Protein AF-A0A4U9TGF9-F1 (afdb_monomer_lite)

Radius of gyration: 17.29 Å; chains: 1; bounding box: 39×34×51 Å

Structure (mmCIF, N/CA/C/O backbone):
data_AF-A0A4U9TGF9-F1
#
_entry.id   AF-A0A4U9TGF9-F1
#
loop_
_atom_site.group_PDB
_atom_site.id
_atom_site.type_symbol
_atom_site.label_atom_id
_atom_site.label_alt_id
_atom_site.label_comp_id
_atom_site.label_asym_id
_atom_site.label_entity_id
_atom_site.label_seq_id
_atom_site.pdbx_PDB_ins_code
_atom_site.Cartn_x
_atom_site.Cartn_y
_atom_site.Cartn_z
_atom_site.occupancy
_atom_site.B_iso_or_equiv
_atom_site.auth_seq_id
_atom_site.auth_comp_id
_atom_site.auth_asym_id
_atom_site.auth_atom_id
_atom_site.pdbx_PDB_model_num
ATOM 1 N N . MET A 1 1 ? 4.250 -7.337 7.897 1.00 79.31 1 MET A N 1
ATOM 2 C CA . MET A 1 1 ? 4.206 -7.942 6.548 1.00 79.31 1 MET A CA 1
ATOM 3 C C . MET A 1 1 ? 4.254 -6.920 5.419 1.00 79.31 1 MET A C 1
ATOM 5 O O . MET A 1 1 ? 5.098 -7.107 4.560 1.00 79.31 1 MET A O 1
ATOM 9 N N . ALA A 1 2 ? 3.486 -5.817 5.445 1.00 82.88 2 ALA A N 1
ATOM 10 C CA . ALA A 1 2 ? 3.525 -4.772 4.400 1.00 82.88 2 ALA A CA 1
ATOM 11 C C . ALA A 1 2 ? 4.942 -4.405 3.915 1.00 82.88 2 ALA A C 1
ATOM 13 O O . ALA A 1 2 ? 5.253 -4.586 2.745 1.00 82.88 2 ALA A O 1
ATOM 14 N N . PHE A 1 3 ? 5.829 -3.969 4.816 1.00 88.94 3 PHE A N 1
ATOM 15 C CA . PHE A 1 3 ? 7.201 -3.593 4.451 1.00 88.94 3 PHE A CA 1
ATOM 16 C C . PHE A 1 3 ? 8.000 -4.740 3.818 1.00 88.94 3 PHE A C 1
ATOM 18 O O . PHE A 1 3 ? 8.662 -4.530 2.807 1.00 88.94 3 PHE A O 1
ATOM 25 N N . ALA A 1 4 ? 7.911 -5.951 4.375 1.00 89.88 4 ALA A N 1
ATOM 26 C CA . ALA A 1 4 ? 8.613 -7.119 3.848 1.00 89.88 4 ALA A CA 1
ATOM 27 C C . ALA A 1 4 ? 8.174 -7.429 2.410 1.00 89.88 4 ALA A C 1
ATOM 29 O O . ALA A 1 4 ? 9.022 -7.636 1.550 1.00 89.88 4 ALA A O 1
ATOM 30 N N . SER A 1 5 ? 6.873 -7.362 2.121 1.00 91.31 5 SER A N 1
ATOM 31 C CA . SER A 1 5 ? 6.333 -7.591 0.779 1.00 91.31 5 SER A CA 1
ATOM 32 C C . SER A 1 5 ? 6.846 -6.578 -0.254 1.00 91.31 5 SER A C 1
ATOM 34 O O . SER A 1 5 ? 7.239 -6.961 -1.356 1.00 91.31 5 SER A O 1
ATOM 36 N N . ILE A 1 6 ? 6.907 -5.291 0.106 1.00 93.69 6 ILE A N 1
ATOM 37 C CA . ILE A 1 6 ? 7.476 -4.247 -0.766 1.00 93.69 6 ILE A CA 1
ATOM 38 C C . ILE A 1 6 ? 8.977 -4.487 -1.000 1.00 93.69 6 ILE A C 1
ATOM 40 O O . ILE A 1 6 ? 9.464 -4.349 -2.126 1.00 93.69 6 ILE A O 1
ATOM 44 N N . VAL A 1 7 ? 9.717 -4.886 0.043 1.00 94.75 7 VAL A N 1
ATOM 45 C CA . VAL A 1 7 ? 11.147 -5.222 -0.066 1.00 94.75 7 VAL A CA 1
ATOM 46 C C . VAL A 1 7 ? 11.358 -6.424 -0.983 1.00 94.75 7 VAL A C 1
ATOM 48 O O . VAL A 1 7 ? 12.225 -6.361 -1.847 1.00 94.75 7 VAL A O 1
ATOM 51 N N . VAL A 1 8 ? 10.548 -7.480 -0.864 1.00 94.31 8 VAL A N 1
ATOM 52 C CA . VAL A 1 8 ? 10.626 -8.663 -1.738 1.00 94.31 8 VAL A CA 1
ATOM 53 C C . VAL A 1 8 ? 10.372 -8.284 -3.197 1.00 94.31 8 VAL A C 1
ATOM 55 O O . VAL A 1 8 ? 11.186 -8.617 -4.055 1.00 94.31 8 VAL A O 1
ATOM 58 N N . GLY A 1 9 ? 9.305 -7.532 -3.490 1.00 92.50 9 GLY A N 1
ATOM 59 C CA . GLY A 1 9 ? 9.028 -7.069 -4.857 1.00 92.50 9 GLY A CA 1
ATOM 60 C C . GLY A 1 9 ? 10.166 -6.215 -5.430 1.00 92.50 9 GLY A C 1
ATOM 61 O O . GLY A 1 9 ? 10.572 -6.395 -6.578 1.00 92.50 9 GLY A O 1
ATOM 62 N N . SER A 1 10 ? 10.744 -5.342 -4.600 1.00 94.62 10 SER A N 1
ATOM 63 C CA . SER A 1 10 ? 11.891 -4.507 -4.978 1.00 94.62 10 SER A CA 1
ATOM 64 C C . SER A 1 10 ? 13.175 -5.309 -5.183 1.00 94.62 10 SER A C 1
ATOM 66 O O . SER A 1 10 ? 13.939 -5.009 -6.095 1.00 94.62 10 SER A O 1
ATOM 68 N N . ALA A 1 11 ? 13.413 -6.343 -4.376 1.00 93.94 11 ALA A N 1
ATOM 69 C CA . ALA A 1 11 ? 14.572 -7.219 -4.509 1.00 93.94 11 ALA A CA 1
ATOM 70 C C . ALA A 1 11 ? 14.521 -8.026 -5.813 1.00 93.94 11 ALA A C 1
ATOM 72 O O . ALA A 1 11 ? 15.541 -8.165 -6.484 1.00 93.94 11 ALA A O 1
ATOM 73 N N . ILE A 1 12 ? 13.335 -8.497 -6.215 1.00 93.06 12 ILE A N 1
ATOM 74 C CA . ILE A 1 12 ? 13.157 -9.194 -7.497 1.00 93.06 12 ILE A CA 1
ATOM 75 C C . ILE A 1 12 ? 13.396 -8.228 -8.670 1.00 93.06 12 ILE A C 1
ATOM 77 O O . ILE A 1 12 ? 14.109 -8.573 -9.609 1.00 93.06 12 ILE A O 1
ATOM 81 N N . ALA A 1 13 ? 12.883 -6.995 -8.595 1.00 93.19 13 ALA A N 1
ATOM 82 C CA . ALA A 1 13 ? 13.163 -5.968 -9.604 1.00 93.19 13 ALA A CA 1
ATOM 83 C C . ALA A 1 13 ? 14.663 -5.611 -9.674 1.00 93.19 13 ALA A C 1
ATOM 85 O O . ALA A 1 13 ? 15.210 -5.418 -10.762 1.00 93.19 13 ALA A O 1
ATOM 86 N N . ALA A 1 14 ? 15.350 -5.571 -8.527 1.00 93.94 14 ALA A N 1
ATOM 87 C CA . ALA A 1 14 ? 16.794 -5.358 -8.455 1.00 93.94 14 ALA A CA 1
ATOM 88 C C . ALA A 1 14 ? 17.593 -6.504 -9.075 1.00 93.94 14 ALA A C 1
ATOM 90 O O . ALA A 1 14 ? 18.562 -6.247 -9.787 1.00 93.94 14 ALA A O 1
ATOM 91 N N . TRP A 1 15 ? 17.166 -7.749 -8.861 1.00 92.81 15 TRP A N 1
ATOM 92 C CA . TRP A 1 15 ? 17.780 -8.922 -9.481 1.00 92.81 15 TRP A CA 1
ATOM 93 C C . TRP A 1 15 ? 17.721 -8.869 -11.018 1.00 92.81 15 TRP A C 1
ATOM 95 O O . TRP A 1 15 ? 18.643 -9.330 -11.683 1.00 92.81 15 TRP A O 1
ATOM 105 N N . GLN A 1 16 ? 16.697 -8.222 -11.579 1.00 91.69 16 GLN A N 1
ATOM 106 C CA . GLN A 1 16 ? 16.557 -7.981 -13.020 1.00 91.69 16 GLN A CA 1
ATOM 107 C C . GLN A 1 16 ? 17.172 -6.652 -13.500 1.00 91.69 16 GLN A C 1
ATOM 109 O O . GLN A 1 16 ? 16.938 -6.231 -14.632 1.00 91.69 16 GLN A O 1
ATOM 114 N N . GLY A 1 17 ? 17.921 -5.944 -12.649 1.00 90.94 17 GLY A N 1
ATOM 115 C CA . GLY A 1 17 ? 18.571 -4.678 -13.010 1.00 90.94 17 GLY A CA 1
ATOM 116 C C . GLY A 1 17 ? 17.617 -3.496 -13.220 1.00 90.94 17 GLY A C 1
ATOM 117 O O . GLY A 1 17 ? 18.031 -2.472 -13.752 1.00 90.94 17 GLY A O 1
ATOM 118 N N . SER A 1 18 ? 16.357 -3.614 -12.794 1.00 92.94 18 SER A N 1
ATOM 119 C CA . SER A 1 18 ? 15.293 -2.622 -13.022 1.00 92.94 18 SER A CA 1
ATOM 120 C C . SER A 1 18 ? 14.858 -1.903 -11.736 1.00 92.94 18 SER A C 1
ATOM 122 O O . SER A 1 18 ? 13.763 -1.350 -11.662 1.00 92.94 18 SER A O 1
ATOM 124 N N . LEU A 1 19 ? 15.697 -1.918 -10.692 1.00 94.06 19 LEU A N 1
ATOM 125 C CA . LEU A 1 19 ? 15.396 -1.240 -9.430 1.00 94.06 19 LEU A CA 1
ATOM 126 C C . LEU A 1 19 ? 15.276 0.271 -9.653 1.00 94.06 19 LEU A C 1
ATOM 128 O O . LEU A 1 19 ? 16.226 0.925 -10.086 1.00 94.06 19 LEU A O 1
ATOM 132 N N . LYS A 1 20 ? 14.137 0.838 -9.255 1.00 94.75 20 LYS A N 1
ATOM 133 C CA . LYS A 1 20 ? 13.906 2.286 -9.199 1.00 94.75 20 LYS A CA 1
ATOM 134 C C . LYS A 1 20 ? 13.807 2.697 -7.719 1.00 94.75 20 LYS A C 1
ATOM 136 O O . LYS A 1 20 ? 12.718 2.616 -7.146 1.00 94.75 20 LYS A O 1
ATOM 141 N N . PRO A 1 21 ? 14.895 3.163 -7.066 1.00 93.19 21 PRO A N 1
ATOM 142 C CA . PRO A 1 21 ? 14.897 3.439 -5.623 1.00 93.19 21 PRO A CA 1
ATOM 143 C C . PRO A 1 21 ? 13.821 4.435 -5.173 1.00 93.19 21 PRO A C 1
ATOM 145 O O . PRO A 1 21 ? 13.232 4.266 -4.110 1.00 93.19 21 PRO A O 1
ATOM 148 N N . GLY A 1 22 ? 13.516 5.442 -6.001 1.00 94.81 22 GLY A N 1
ATOM 149 C CA . GLY A 1 22 ? 12.443 6.401 -5.721 1.00 94.81 22 GLY A CA 1
ATOM 150 C C . GLY A 1 22 ? 11.058 5.749 -5.649 1.00 94.81 22 GLY A C 1
ATOM 151 O O . GLY A 1 22 ? 10.287 6.049 -4.741 1.00 94.81 22 GLY A O 1
ATOM 152 N N . VAL A 1 23 ? 10.772 4.801 -6.550 1.00 94.94 23 VAL A N 1
ATOM 153 C CA . VAL A 1 23 ? 9.521 4.024 -6.551 1.00 94.94 23 VAL A CA 1
ATOM 154 C C . VAL A 1 23 ? 9.459 3.126 -5.318 1.00 94.94 23 VAL A C 1
ATOM 156 O O . VAL A 1 23 ? 8.445 3.114 -4.626 1.00 94.94 23 VAL A O 1
ATOM 159 N N . ALA A 1 24 ? 10.553 2.433 -4.986 1.00 95.06 24 ALA A N 1
ATOM 160 C CA . ALA A 1 24 ? 10.618 1.575 -3.802 1.00 95.06 24 ALA A CA 1
ATOM 161 C C . ALA A 1 24 ? 10.385 2.362 -2.497 1.00 95.06 24 ALA A C 1
ATOM 163 O O . ALA A 1 24 ? 9.592 1.942 -1.655 1.00 95.06 24 ALA A O 1
ATOM 164 N N . LEU A 1 25 ? 11.014 3.533 -2.338 1.00 96.50 25 LEU A N 1
ATOM 165 C CA . LEU A 1 25 ? 10.829 4.390 -1.160 1.00 96.50 25 LEU A CA 1
ATOM 166 C C . LEU A 1 25 ? 9.396 4.927 -1.046 1.00 96.50 25 LEU A C 1
ATOM 168 O O . LEU A 1 25 ? 8.815 4.889 0.040 1.00 96.50 25 LEU A O 1
ATOM 172 N N . LEU A 1 26 ? 8.801 5.385 -2.151 1.00 95.75 26 LEU A N 1
ATOM 173 C CA . LEU A 1 26 ? 7.410 5.854 -2.169 1.00 95.75 26 LEU A CA 1
ATOM 174 C C . LEU A 1 26 ? 6.409 4.716 -1.911 1.00 95.75 26 LEU A C 1
ATOM 176 O O . LEU A 1 26 ? 5.398 4.929 -1.233 1.00 95.75 26 LEU A O 1
ATOM 180 N N . ALA A 1 27 ? 6.698 3.504 -2.392 1.00 95.69 27 ALA A N 1
ATOM 181 C CA . ALA A 1 27 ? 5.909 2.311 -2.100 1.00 95.69 27 ALA A CA 1
ATOM 182 C C . ALA A 1 27 ? 5.978 1.944 -0.609 1.00 95.69 27 ALA A C 1
ATOM 184 O O . ALA A 1 27 ? 4.936 1.716 0.007 1.00 95.69 27 ALA A O 1
ATOM 185 N N . LEU A 1 28 ? 7.170 1.971 0.003 1.00 96.12 28 LEU A N 1
ATOM 186 C CA . LEU A 1 28 ? 7.345 1.750 1.445 1.00 96.12 28 LEU A CA 1
ATOM 187 C C . LEU A 1 28 ? 6.613 2.811 2.276 1.00 96.12 28 LEU A C 1
ATOM 189 O O . LEU A 1 28 ? 5.939 2.466 3.246 1.00 96.12 28 LEU A O 1
ATOM 193 N N . LEU A 1 29 ? 6.709 4.086 1.885 1.00 96.81 29 LEU A N 1
ATOM 194 C CA . LEU A 1 29 ? 6.002 5.183 2.546 1.00 96.81 29 LEU A CA 1
ATOM 195 C C . LEU A 1 29 ? 4.483 4.977 2.491 1.00 96.81 29 LEU A C 1
ATOM 197 O O . LEU A 1 29 ? 3.814 5.030 3.522 1.00 96.81 29 LEU A O 1
ATOM 201 N N . THR A 1 30 ? 3.945 4.698 1.303 1.00 95.94 30 THR A N 1
ATOM 202 C CA . THR A 1 30 ? 2.501 4.511 1.097 1.00 95.94 30 THR A CA 1
ATOM 203 C C . THR A 1 30 ? 1.985 3.285 1.853 1.00 95.94 30 THR A C 1
ATOM 205 O O . THR A 1 30 ? 0.967 3.368 2.543 1.00 95.94 30 THR A O 1
ATOM 208 N N . ALA A 1 31 ? 2.714 2.166 1.807 1.00 93.81 31 ALA A N 1
ATOM 209 C CA . ALA A 1 31 ? 2.383 0.960 2.564 1.00 93.81 31 ALA A CA 1
ATOM 210 C C . ALA A 1 31 ? 2.446 1.194 4.085 1.00 93.81 31 ALA A C 1
ATOM 212 O O . ALA A 1 31 ? 1.578 0.728 4.824 1.00 93.81 31 ALA A O 1
ATOM 213 N N . GLY A 1 32 ? 3.435 1.957 4.559 1.00 94.38 32 GLY A N 1
ATOM 214 C CA . GLY A 1 32 ? 3.551 2.350 5.962 1.00 94.38 32 GLY A CA 1
ATOM 215 C C . GLY A 1 32 ? 2.375 3.205 6.432 1.00 94.38 32 GLY A C 1
ATOM 216 O O . GLY A 1 32 ? 1.795 2.931 7.483 1.00 94.38 32 GLY A O 1
ATOM 217 N N . LEU A 1 33 ? 1.967 4.195 5.636 1.00 95.25 33 LEU A N 1
ATOM 218 C CA . LEU A 1 33 ? 0.805 5.032 5.940 1.00 95.25 33 LEU A CA 1
ATOM 219 C C . LEU A 1 33 ? -0.503 4.223 5.955 1.00 95.25 33 LEU A C 1
ATOM 221 O O . LEU A 1 33 ? -1.315 4.410 6.860 1.00 95.25 33 LEU A O 1
ATOM 225 N N . LEU A 1 34 ? -0.689 3.285 5.018 1.00 91.56 34 LEU A N 1
ATOM 226 C CA . LEU A 1 34 ? -1.828 2.354 5.021 1.00 91.56 34 LEU A CA 1
ATOM 227 C C . LEU A 1 34 ? -1.855 1.479 6.283 1.00 91.56 34 LEU A C 1
ATOM 229 O O . LEU A 1 34 ? -2.921 1.267 6.863 1.00 91.56 34 LEU A O 1
ATOM 233 N N . GLN A 1 35 ? -0.693 1.015 6.753 1.00 90.62 35 GLN A N 1
ATOM 234 C CA . GLN A 1 35 ? -0.600 0.250 7.998 1.00 90.62 35 GLN A CA 1
ATOM 235 C C . GLN A 1 35 ? -0.969 1.102 9.222 1.00 90.62 35 GLN A C 1
ATOM 237 O O . GLN A 1 35 ? -1.679 0.627 10.110 1.00 90.62 35 GLN A O 1
ATOM 242 N N . ILE A 1 36 ? -0.536 2.368 9.253 1.00 91.62 36 ILE A N 1
ATOM 243 C CA . ILE A 1 36 ? -0.937 3.331 10.290 1.00 91.62 36 ILE A CA 1
ATOM 244 C C . ILE A 1 36 ? -2.455 3.545 10.253 1.00 91.62 36 ILE A C 1
ATOM 246 O O . ILE A 1 36 ? -3.099 3.460 11.298 1.00 91.62 36 ILE A O 1
ATOM 250 N N . LEU A 1 37 ? -3.038 3.758 9.068 1.00 90.88 37 LEU A N 1
ATOM 251 C CA . LEU A 1 37 ? -4.484 3.926 8.899 1.00 90.88 37 LEU A CA 1
ATOM 252 C C . LEU A 1 37 ? -5.257 2.718 9.434 1.00 90.88 37 LEU A C 1
ATOM 254 O O . LEU A 1 37 ? -6.188 2.902 10.212 1.00 90.88 37 LEU A O 1
ATOM 258 N N . SER A 1 38 ? -4.856 1.498 9.060 1.00 86.06 38 SER A N 1
ATOM 259 C CA . SER A 1 38 ? -5.505 0.269 9.531 1.00 86.06 38 SER A CA 1
ATOM 260 C C . SER A 1 38 ? -5.458 0.144 11.055 1.00 86.06 38 SER A C 1
ATOM 262 O O . SER A 1 38 ? -6.441 -0.279 11.661 1.00 86.06 38 SER A O 1
ATOM 264 N N . ASN A 1 39 ? -4.340 0.521 11.683 1.00 87.19 39 ASN A N 1
ATOM 265 C CA . ASN A 1 39 ? -4.194 0.469 13.137 1.00 87.19 39 ASN A CA 1
ATOM 266 C C . ASN A 1 39 ? -5.086 1.512 13.831 1.00 87.19 39 ASN A C 1
ATOM 268 O O . ASN A 1 39 ? -5.819 1.171 14.755 1.00 87.19 39 ASN A O 1
ATOM 272 N N . LEU A 1 40 ? -5.087 2.761 13.349 1.00 87.69 40 LEU A N 1
ATOM 273 C CA . LEU A 1 40 ? -5.960 3.819 13.875 1.00 87.69 40 LEU A CA 1
ATOM 274 C C . LEU A 1 40 ? -7.445 3.474 13.696 1.00 87.69 40 LEU A C 1
ATOM 276 O O . LEU A 1 40 ? -8.264 3.744 14.575 1.00 87.69 40 LEU A O 1
ATOM 280 N N . ALA A 1 41 ? -7.798 2.869 12.562 1.00 85.75 41 ALA A N 1
ATOM 281 C CA . ALA A 1 41 ? -9.160 2.450 12.261 1.00 85.75 41 ALA A CA 1
ATOM 282 C C . ALA A 1 41 ? -9.607 1.326 13.211 1.00 85.75 41 ALA A C 1
ATOM 284 O O . ALA A 1 41 ? -10.730 1.364 13.715 1.00 85.75 41 ALA A O 1
ATOM 285 N N . ASN A 1 42 ? -8.705 0.399 13.550 1.00 82.12 42 ASN A N 1
ATOM 286 C CA . ASN A 1 42 ? -8.944 -0.626 14.567 1.00 82.12 42 ASN A CA 1
ATOM 287 C C . ASN A 1 42 ? -9.195 -0.027 15.955 1.00 82.12 42 ASN A C 1
ATOM 289 O O . ASN A 1 42 ? -10.172 -0.375 16.618 1.00 82.12 42 ASN A O 1
ATOM 293 N N . ASP A 1 43 ? -8.355 0.920 16.373 1.00 81.25 43 ASP A N 1
ATOM 294 C CA . ASP A 1 43 ? -8.498 1.621 17.652 1.00 81.25 43 ASP A CA 1
ATOM 295 C C . ASP A 1 43 ? -9.823 2.379 17.748 1.00 81.25 43 ASP A C 1
ATOM 297 O O . ASP A 1 43 ? -10.495 2.339 18.781 1.00 81.25 43 ASP A O 1
ATOM 301 N N . TYR A 1 44 ? -10.221 3.041 16.662 1.00 83.00 44 TYR A N 1
ATOM 302 C CA . TYR A 1 44 ? -11.501 3.731 16.577 1.00 83.00 44 TYR A CA 1
ATOM 303 C C . TYR A 1 44 ? -12.689 2.756 16.623 1.00 83.00 44 TYR A C 1
ATOM 305 O O . TYR A 1 44 ? -13.644 2.993 17.365 1.00 83.00 44 TYR A O 1
ATOM 313 N N . GLY A 1 45 ? -12.634 1.660 15.860 1.00 78.12 45 GLY A N 1
ATOM 314 C CA . GLY A 1 45 ? -13.687 0.644 15.806 1.00 78.12 45 GLY A CA 1
ATOM 315 C C . GLY A 1 45 ? -13.940 -0.028 17.158 1.00 78.12 45 GLY A C 1
ATOM 316 O O . GLY A 1 45 ? -15.095 -0.098 17.589 1.00 78.12 45 GLY A O 1
ATOM 317 N N . ASP A 1 46 ? -12.877 -0.453 17.848 1.00 75.44 46 ASP A N 1
ATOM 318 C CA . ASP A 1 46 ? -12.967 -1.097 19.168 1.00 75.44 46 ASP A CA 1
ATOM 319 C C . ASP A 1 46 ? -13.543 -0.139 20.225 1.00 75.44 46 ASP A C 1
ATOM 321 O O . ASP A 1 46 ? -14.401 -0.531 21.019 1.00 75.44 46 ASP A O 1
ATOM 325 N N . ALA A 1 47 ? -13.137 1.138 20.198 1.00 72.88 47 ALA A N 1
ATOM 326 C CA . ALA A 1 47 ? -13.633 2.148 21.133 1.00 72.88 47 ALA A CA 1
ATOM 327 C C . ALA A 1 47 ? -15.125 2.475 20.935 1.00 72.88 47 ALA A C 1
ATOM 329 O O . ALA A 1 47 ? -15.832 2.726 21.908 1.00 72.88 47 ALA A O 1
ATOM 330 N N . VAL A 1 48 ? -15.617 2.478 19.690 1.00 73.06 48 VAL A N 1
ATOM 331 C CA . VAL A 1 48 ? -17.028 2.781 19.379 1.00 73.06 48 VAL A CA 1
ATOM 332 C C . VAL A 1 48 ? -17.947 1.591 19.655 1.00 73.06 48 VAL A C 1
ATOM 334 O O . VAL A 1 48 ? -19.069 1.789 20.117 1.00 73.06 48 VAL A O 1
ATOM 337 N N . LYS A 1 49 ? -17.499 0.357 19.388 1.00 68.44 49 LYS A N 1
ATOM 338 C CA . LYS A 1 49 ? -18.312 -0.855 19.596 1.00 68.44 49 LYS A CA 1
ATOM 339 C C . LYS A 1 49 ? -18.413 -1.283 21.064 1.00 68.44 49 LYS A C 1
ATOM 341 O O . LYS A 1 49 ? -19.174 -2.200 21.361 1.00 68.44 49 LYS A O 1
ATOM 346 N N . GLY A 1 50 ? -17.647 -0.667 21.970 1.00 59.41 50 GLY A N 1
ATOM 347 C CA . GLY A 1 50 ? -17.618 -1.044 23.388 1.00 59.41 50 GLY A CA 1
ATOM 348 C C . GLY A 1 50 ? -17.204 -2.503 23.609 1.00 59.41 50 GLY A C 1
ATOM 349 O O . GLY A 1 50 ? -17.614 -3.116 24.588 1.00 59.41 50 GLY A O 1
ATOM 350 N N . SER A 1 51 ? -16.455 -3.088 22.665 1.00 53.00 51 SER A N 1
ATOM 351 C CA . SER A 1 51 ? -16.174 -4.531 22.621 1.00 53.00 51 SER A CA 1
ATOM 352 C C . SER A 1 51 ? -15.085 -4.993 23.592 1.00 53.00 51 SER A C 1
ATOM 354 O O . SER A 1 51 ? -14.842 -6.192 23.673 1.00 53.00 51 SER A O 1
ATOM 356 N N . ASP A 1 52 ? -14.472 -4.090 24.359 1.00 47.78 52 ASP A N 1
ATOM 357 C CA . ASP A 1 52 ? -13.498 -4.455 25.389 1.00 47.78 52 ASP A CA 1
ATOM 358 C C . ASP A 1 52 ? -14.152 -4.451 26.777 1.00 47.78 52 ASP A C 1
ATOM 360 O O . ASP A 1 52 ? -14.344 -3.412 27.408 1.00 47.78 52 ASP A O 1
ATOM 364 N N . LYS A 1 53 ? -14.497 -5.663 27.231 1.00 50.97 53 LYS A N 1
ATOM 365 C CA . LYS A 1 53 ? -14.656 -6.006 28.651 1.00 50.97 53 LYS A CA 1
ATOM 366 C C . LYS A 1 53 ? -13.287 -5.930 29.343 1.00 50.97 53 LYS A C 1
ATOM 368 O O . LYS A 1 53 ? -12.260 -6.042 28.682 1.00 50.97 53 LYS A O 1
ATOM 373 N N . GLU A 1 54 ? -13.289 -5.802 30.669 1.00 49.50 54 GLU A N 1
ATOM 374 C CA . GLU A 1 54 ? -12.130 -5.618 31.569 1.00 49.50 54 GLU A CA 1
ATOM 375 C C . GLU A 1 54 ? -10.997 -6.673 31.475 1.00 49.50 54 GLU A C 1
ATOM 377 O O . GLU A 1 54 ? -10.010 -6.566 32.192 1.00 49.50 54 GLU A O 1
ATOM 382 N N . ASP A 1 55 ? -11.091 -7.656 30.576 1.00 47.44 55 ASP A N 1
ATOM 383 C CA . ASP A 1 55 ? -10.264 -8.869 30.547 1.00 47.44 55 ASP A CA 1
ATOM 384 C C . ASP A 1 55 ? -9.329 -8.963 29.317 1.00 47.44 55 ASP A C 1
ATOM 386 O O . ASP A 1 55 ? -8.879 -10.042 28.928 1.00 47.44 55 ASP A O 1
ATOM 390 N N . ARG A 1 56 ? -9.042 -7.840 28.633 1.00 49.12 56 ARG A N 1
ATOM 391 C CA . ARG A 1 56 ? -8.168 -7.853 27.442 1.00 49.12 56 ARG A CA 1
ATOM 392 C C . ARG A 1 56 ? -6.681 -7.850 27.827 1.00 49.12 56 ARG A C 1
ATOM 394 O O . ARG A 1 56 ? -6.166 -6.869 28.353 1.00 49.12 56 ARG A O 1
ATOM 401 N N . ILE A 1 57 ? -5.958 -8.901 27.434 1.00 51.53 57 ILE A N 1
ATOM 402 C CA . ILE A 1 57 ? -4.508 -9.111 27.668 1.00 51.53 57 ILE A CA 1
ATOM 403 C C . ILE A 1 57 ? -3.629 -8.414 26.591 1.00 51.53 57 ILE A C 1
ATOM 405 O O . ILE A 1 57 ? -2.508 -8.826 26.303 1.00 51.53 57 ILE A O 1
ATOM 409 N N . GLY A 1 58 ? -4.136 -7.362 25.934 1.00 54.91 58 GLY A N 1
ATOM 410 C CA . GLY A 1 58 ? -3.434 -6.621 24.872 1.00 54.91 58 GLY A CA 1
ATOM 411 C C . GLY A 1 58 ? -2.886 -5.265 25.344 1.00 54.91 58 GLY A C 1
ATOM 412 O O . GLY A 1 58 ? -3.368 -4.727 26.341 1.00 54.91 58 GLY A O 1
ATOM 413 N N . PRO A 1 59 ? -1.901 -4.658 24.650 1.00 50.38 59 PRO A N 1
ATOM 414 C CA . PRO A 1 59 ? -1.400 -3.335 25.014 1.00 50.38 59 PRO A CA 1
ATOM 415 C C . PRO A 1 59 ? -2.525 -2.290 24.958 1.00 50.38 59 PRO A C 1
ATOM 417 O O . PRO A 1 59 ? -3.211 -2.138 23.948 1.00 50.38 59 PRO A O 1
ATOM 420 N N . LEU A 1 60 ? -2.697 -1.563 26.063 1.00 53.59 60 LEU A N 1
ATOM 421 C CA . LEU A 1 60 ? -3.748 -0.560 26.250 1.00 53.59 60 LEU A CA 1
ATOM 422 C C . LEU A 1 60 ? -3.659 0.560 25.199 1.00 53.59 60 LEU A C 1
ATOM 424 O O . LEU A 1 60 ? -2.633 1.243 25.102 1.00 53.59 60 LEU A O 1
ATOM 428 N N . ARG A 1 61 ? -4.747 0.796 24.454 1.00 66.81 61 ARG A N 1
ATOM 429 C CA . ARG A 1 61 ? -4.806 1.774 23.349 1.00 66.81 61 ARG A CA 1
ATOM 430 C C . ARG A 1 61 ? -5.012 3.211 23.848 1.00 66.81 61 ARG A C 1
ATOM 432 O O . ARG A 1 61 ? -5.632 3.451 24.884 1.00 66.81 61 ARG A O 1
ATOM 439 N N . GLY A 1 62 ? -4.539 4.205 23.089 1.00 62.50 62 GLY A N 1
ATOM 440 C CA . GLY A 1 62 ? -4.573 5.627 23.489 1.00 62.50 62 GLY A CA 1
ATOM 441 C C . GLY A 1 62 ? -5.983 6.206 23.691 1.00 62.50 62 GLY A C 1
ATOM 442 O O . GLY A 1 62 ? -6.193 7.023 24.587 1.00 62.50 62 GLY A O 1
ATOM 443 N N . MET A 1 63 ? -6.966 5.736 22.913 1.00 65.31 63 MET A N 1
ATOM 444 C CA . MET A 1 63 ? -8.388 6.069 23.110 1.00 65.31 63 MET A CA 1
ATOM 445 C C . MET A 1 63 ? -8.958 5.455 24.399 1.00 65.31 63 MET A C 1
ATOM 447 O O . MET A 1 63 ? -9.790 6.072 25.054 1.00 65.31 63 MET A O 1
ATOM 451 N N . GLN A 1 64 ? -8.489 4.268 24.798 1.00 59.97 64 GLN A N 1
ATOM 452 C CA . GLN A 1 64 ? -8.979 3.546 25.982 1.00 59.97 64 GLN A CA 1
ATOM 453 C C . GLN A 1 64 ? -8.480 4.165 27.287 1.00 59.97 64 GLN A C 1
ATOM 455 O O . GLN A 1 64 ? -9.195 4.175 28.282 1.00 59.97 64 GLN A O 1
ATOM 460 N N . LYS A 1 65 ? -7.284 4.761 27.270 1.00 60.72 65 LYS A N 1
ATOM 461 C CA . LYS A 1 65 ? -6.762 5.553 28.396 1.00 60.72 65 LYS A CA 1
ATOM 462 C C . LYS A 1 65 ? -7.426 6.932 28.533 1.00 60.72 65 LYS A C 1
ATOM 464 O O . LYS A 1 65 ? -6.995 7.721 29.367 1.00 60.72 65 LYS A O 1
ATOM 469 N N . GLY A 1 66 ? -8.394 7.274 27.675 1.00 63.00 66 GLY A N 1
ATOM 470 C CA . GLY A 1 66 ? -8.996 8.612 27.616 1.00 63.00 66 GLY A CA 1
ATOM 471 C C . GLY A 1 66 ? -8.030 9.716 27.165 1.00 63.00 66 GLY A C 1
ATOM 472 O O . GLY A 1 66 ? -8.384 10.891 27.200 1.00 63.00 66 GLY A O 1
ATOM 473 N N . MET A 1 67 ? -6.816 9.359 26.727 1.00 69.44 67 MET A N 1
ATOM 474 C CA . MET A 1 67 ? -5.785 10.313 26.300 1.00 69.44 67 MET A CA 1
ATOM 475 C C . MET A 1 67 ? -6.096 10.924 24.930 1.00 69.44 67 MET A C 1
ATOM 477 O O . MET A 1 67 ? -5.614 12.009 24.612 1.00 69.44 67 MET A O 1
ATOM 481 N N . ILE A 1 68 ? -6.881 10.219 24.110 1.00 78.12 68 ILE A N 1
ATOM 482 C CA . ILE A 1 68 ? -7.301 10.645 22.776 1.00 78.12 68 ILE A CA 1
ATOM 483 C C . ILE A 1 68 ? -8.825 10.613 22.724 1.00 78.12 68 ILE A C 1
ATOM 485 O O . ILE A 1 68 ? -9.450 9.590 22.994 1.00 78.12 68 ILE A O 1
ATOM 489 N N . THR A 1 69 ? -9.428 11.738 22.357 1.00 82.25 69 THR A N 1
ATOM 490 C CA . THR A 1 69 ? -10.879 11.850 22.173 1.00 82.25 69 THR A CA 1
ATOM 491 C C . THR A 1 69 ? -11.313 11.275 20.819 1.00 82.25 69 THR A C 1
ATOM 493 O O . THR A 1 69 ? -10.552 11.281 19.847 1.00 82.25 69 THR A O 1
ATOM 496 N N . GLN A 1 70 ? -12.576 10.849 20.698 1.00 80.31 70 GLN A N 1
ATOM 497 C CA . GLN A 1 70 ? -13.113 10.334 19.426 1.00 80.31 70 GLN A CA 1
ATOM 498 C C . GLN A 1 70 ? -12.966 11.335 18.267 1.00 80.31 70 GLN A C 1
ATOM 500 O O . GLN A 1 70 ? -12.719 10.941 17.128 1.00 80.31 70 GLN A O 1
ATOM 505 N N . SER A 1 71 ? -13.101 12.636 18.541 1.00 83.81 71 SER A N 1
ATOM 506 C CA . SER A 1 71 ? -12.942 13.688 17.532 1.00 83.81 71 SER A CA 1
ATOM 507 C C . SER A 1 71 ? -11.488 13.833 17.072 1.00 83.81 71 SER A C 1
ATOM 509 O O . SER A 1 71 ? -11.249 14.012 15.876 1.00 83.81 71 SER A O 1
ATOM 511 N N . GLN A 1 72 ? -10.513 13.694 17.978 1.00 87.69 72 GLN A N 1
ATOM 512 C CA . GLN A 1 72 ? -9.088 13.658 17.633 1.00 87.69 72 GLN A CA 1
ATOM 513 C C . GLN A 1 72 ? -8.746 12.425 16.789 1.00 87.69 72 GLN A C 1
ATOM 515 O O . GLN A 1 72 ? -8.065 12.564 15.776 1.00 87.69 72 GLN A O 1
ATOM 520 N N . MET A 1 73 ? -9.280 11.250 17.135 1.00 88.56 73 MET A N 1
ATOM 521 C CA . MET A 1 73 ? -9.058 10.026 16.357 1.00 88.56 73 MET A CA 1
ATOM 522 C C . MET A 1 73 ? -9.657 10.121 14.946 1.00 88.56 73 MET A C 1
ATOM 524 O O . MET A 1 73 ? -8.986 9.800 13.968 1.00 88.56 73 MET A O 1
ATOM 528 N N . LYS A 1 74 ? -10.878 10.658 14.801 1.00 86.50 74 LYS A N 1
ATOM 529 C CA . LYS A 1 74 ? -11.474 10.926 13.476 1.00 86.50 74 LYS A CA 1
ATOM 530 C C . LYS A 1 74 ? -10.615 11.868 12.633 1.00 86.50 74 LYS A C 1
ATOM 532 O O . LYS A 1 74 ? -10.450 11.640 11.437 1.00 86.50 74 LYS A O 1
ATOM 537 N N . ARG A 1 75 ? -10.062 12.924 13.242 1.00 90.25 75 ARG A N 1
ATOM 538 C CA . ARG A 1 75 ? -9.141 13.842 12.554 1.00 90.25 75 ARG A CA 1
ATOM 539 C C . ARG A 1 75 ? -7.857 13.133 12.128 1.00 90.25 75 ARG A C 1
ATOM 541 O O . ARG A 1 75 ? -7.444 13.321 10.991 1.00 90.25 75 ARG A O 1
ATOM 548 N N . ALA A 1 76 ? -7.270 12.303 12.992 1.00 91.31 76 ALA A N 1
ATOM 549 C CA . ALA A 1 76 ? -6.087 11.513 12.657 1.00 91.31 76 ALA A CA 1
ATOM 550 C C . ALA A 1 76 ? -6.351 10.586 11.460 1.00 91.31 76 ALA A C 1
ATOM 552 O O . ALA A 1 76 ? -5.592 10.622 10.499 1.00 91.31 76 ALA A O 1
ATOM 553 N N . LEU A 1 77 ? -7.475 9.859 11.459 1.00 91.31 77 LEU A N 1
ATOM 554 C CA . LEU A 1 77 ? -7.894 9.016 10.332 1.00 91.31 77 LEU A CA 1
ATOM 555 C C . LEU A 1 77 ? -7.995 9.804 9.020 1.00 91.31 77 LEU A C 1
ATOM 557 O O . LEU A 1 77 ? -7.412 9.397 8.018 1.00 91.31 77 LEU A O 1
ATOM 561 N N . MET A 1 78 ? -8.693 10.946 9.026 1.00 92.81 78 MET A N 1
ATOM 562 C CA . MET A 1 78 ? -8.823 11.790 7.830 1.00 92.81 78 MET A CA 1
ATOM 563 C C . MET A 1 78 ? -7.465 12.297 7.334 1.00 92.81 78 MET A C 1
ATOM 565 O O . MET A 1 78 ? -7.190 12.227 6.138 1.00 92.81 78 MET A O 1
ATOM 569 N N . LEU A 1 79 ? -6.600 12.767 8.238 1.00 95.56 79 LEU A N 1
ATOM 570 C CA . LEU A 1 79 ? -5.257 13.230 7.884 1.00 95.56 79 LEU A CA 1
ATOM 571 C C . LEU A 1 79 ? -4.419 12.103 7.275 1.00 95.56 79 LEU A C 1
ATOM 573 O O . LEU A 1 79 ? -3.779 12.312 6.247 1.00 95.56 79 LEU A O 1
ATOM 577 N N . THR A 1 80 ? -4.454 10.902 7.853 1.00 95.06 80 THR A N 1
ATOM 578 C CA . THR A 1 80 ? -3.726 9.752 7.308 1.00 95.06 80 THR A CA 1
ATOM 579 C C . THR A 1 80 ? -4.247 9.366 5.923 1.00 95.06 80 THR A C 1
ATOM 581 O O . THR A 1 80 ? -3.435 9.139 5.033 1.00 95.06 80 THR A O 1
ATOM 584 N N . VAL A 1 81 ? -5.567 9.363 5.692 1.00 94.88 81 VAL A N 1
ATOM 585 C CA . VAL A 1 81 ? -6.144 9.109 4.355 1.00 94.88 81 VAL A CA 1
ATOM 586 C C . VAL A 1 81 ? -5.655 10.132 3.330 1.00 94.88 81 VAL A C 1
ATOM 588 O O . VAL A 1 81 ? -5.260 9.748 2.231 1.00 94.88 81 VAL A O 1
ATOM 591 N N . VAL A 1 82 ? -5.627 11.420 3.685 1.00 96.62 82 VAL A N 1
ATOM 592 C CA . VAL A 1 82 ? -5.112 12.475 2.797 1.00 96.62 82 VAL A CA 1
ATOM 593 C C . VAL A 1 82 ? -3.631 12.257 2.486 1.00 96.62 82 VAL A C 1
ATOM 595 O O . VAL A 1 82 ? -3.233 12.350 1.327 1.00 96.62 82 VAL A O 1
ATOM 598 N N . LEU A 1 83 ? -2.816 11.909 3.486 1.00 97.25 83 LEU A N 1
ATOM 599 C CA . LEU A 1 83 ? -1.396 11.613 3.279 1.00 97.25 83 LEU A CA 1
ATOM 600 C C . LEU A 1 83 ? -1.182 10.396 2.371 1.00 97.25 83 LEU A C 1
ATOM 602 O O . LEU A 1 83 ? -0.321 10.455 1.499 1.00 97.25 83 LEU A O 1
ATOM 606 N N . ILE A 1 84 ? -1.981 9.333 2.528 1.00 96.44 84 ILE A N 1
ATOM 607 C CA . ILE A 1 84 ? -1.943 8.153 1.647 1.00 96.44 84 ILE A CA 1
ATOM 608 C C . ILE A 1 84 ? -2.327 8.538 0.221 1.00 96.44 84 ILE A C 1
ATOM 610 O O . ILE A 1 84 ? -1.680 8.096 -0.723 1.00 96.44 84 ILE A O 1
ATOM 614 N N . ALA A 1 85 ? -3.365 9.358 0.045 1.00 95.62 85 ALA A N 1
ATOM 615 C CA . ALA A 1 85 ? -3.781 9.808 -1.278 1.00 95.62 85 ALA A CA 1
ATOM 616 C C . ALA A 1 85 ? -2.667 10.619 -1.957 1.00 95.62 85 ALA A C 1
ATOM 618 O O . ALA A 1 85 ? -2.353 10.373 -3.118 1.00 95.62 85 ALA A O 1
ATOM 619 N N . ILE A 1 86 ? -2.014 11.528 -1.227 1.00 97.44 86 ILE A N 1
ATOM 620 C CA . ILE A 1 86 ? -0.883 12.307 -1.748 1.00 97.44 86 ILE A CA 1
ATOM 621 C C . ILE A 1 86 ? 0.296 11.389 -2.093 1.00 97.44 86 ILE A C 1
ATOM 623 O O . ILE A 1 86 ? 0.812 11.460 -3.209 1.00 97.44 86 ILE A O 1
ATOM 627 N N . SER A 1 87 ? 0.717 10.516 -1.172 1.00 97.19 87 SER A N 1
ATOM 628 C CA . SER A 1 87 ? 1.872 9.637 -1.393 1.00 97.19 87 SER A CA 1
ATOM 629 C C . SER A 1 87 ? 1.614 8.616 -2.503 1.00 97.19 87 SER A C 1
ATOM 631 O O . SER A 1 87 ? 2.499 8.362 -3.314 1.00 97.19 87 SER A O 1
ATOM 633 N N . GLY A 1 88 ? 0.398 8.071 -2.576 1.00 95.44 88 GLY A N 1
ATOM 634 C CA . GLY A 1 88 ? -0.035 7.128 -3.602 1.00 95.44 88 GLY A CA 1
ATOM 635 C C . GLY A 1 88 ? -0.135 7.775 -4.981 1.00 95.44 88 GLY A C 1
ATOM 636 O O . GLY A 1 88 ? 0.384 7.223 -5.948 1.00 95.44 88 GLY A O 1
ATOM 637 N N . CYS A 1 89 ? -0.715 8.975 -5.083 1.00 95.31 89 CYS A N 1
ATOM 638 C CA . CYS A 1 89 ? -0.724 9.733 -6.337 1.00 95.31 89 CYS A CA 1
ATOM 639 C C . CYS A 1 89 ? 0.696 10.084 -6.795 1.00 95.31 89 CYS A C 1
ATOM 641 O O . CYS A 1 89 ? 0.991 9.973 -7.983 1.00 95.31 89 CYS A O 1
ATOM 643 N N . TRP A 1 90 ? 1.592 10.454 -5.871 1.00 96.56 90 TRP A N 1
ATOM 644 C CA . TRP A 1 90 ? 2.999 10.696 -6.196 1.00 96.56 90 TRP A CA 1
ATOM 645 C C . TRP A 1 90 ? 3.674 9.413 -6.699 1.00 96.56 90 TRP A C 1
ATOM 647 O O . TRP A 1 90 ? 4.287 9.420 -7.765 1.00 96.56 90 TRP A O 1
ATOM 657 N N . LEU A 1 91 ? 3.512 8.294 -5.989 1.00 95.56 91 LEU A N 1
ATOM 658 C CA . LEU A 1 91 ? 4.026 6.993 -6.420 1.00 95.56 91 LEU A CA 1
ATOM 659 C C . LEU A 1 91 ? 3.572 6.657 -7.844 1.00 95.56 91 LEU A C 1
ATOM 661 O O . LEU A 1 91 ? 4.404 6.315 -8.677 1.00 95.56 91 LEU A O 1
ATOM 665 N N . ILE A 1 92 ? 2.279 6.804 -8.134 1.00 94.31 92 ILE A N 1
ATOM 666 C CA . ILE A 1 92 ? 1.710 6.529 -9.457 1.00 94.31 92 ILE A CA 1
ATOM 667 C C . ILE A 1 92 ? 2.283 7.481 -10.510 1.00 94.31 92 ILE A C 1
ATOM 669 O O . ILE A 1 92 ? 2.658 7.021 -11.581 1.00 94.31 92 ILE A O 1
ATOM 673 N N . ALA A 1 93 ? 2.413 8.773 -10.205 1.00 93.00 93 ALA A N 1
ATOM 674 C CA . ALA A 1 93 ? 2.956 9.764 -11.133 1.00 93.00 93 ALA A CA 1
ATOM 675 C C . ALA A 1 93 ? 4.435 9.526 -11.485 1.00 93.00 93 ALA A C 1
ATOM 677 O O . ALA A 1 93 ? 4.858 9.856 -12.588 1.00 93.00 93 ALA A O 1
ATOM 678 N N . VAL A 1 94 ? 5.224 8.973 -10.557 1.00 93.69 94 VAL A N 1
ATOM 679 C CA . VAL A 1 94 ? 6.650 8.670 -10.779 1.00 93.69 94 VAL A CA 1
ATOM 680 C C . VAL A 1 94 ? 6.851 7.292 -11.403 1.00 93.69 94 VAL A C 1
ATOM 682 O O . VAL A 1 94 ? 7.797 7.097 -12.163 1.00 93.69 94 VAL A O 1
ATOM 685 N N . ALA A 1 95 ? 6.002 6.328 -11.056 1.00 91.69 95 ALA A N 1
ATOM 686 C CA . ALA A 1 95 ? 6.147 4.957 -11.508 1.00 91.69 95 ALA A CA 1
ATOM 687 C C . ALA A 1 95 ? 5.457 4.710 -12.850 1.00 91.69 95 ALA A C 1
ATOM 689 O O . ALA A 1 95 ? 6.074 4.132 -13.728 1.00 91.69 95 ALA A O 1
ATOM 690 N N . CYS A 1 96 ? 4.196 5.109 -13.032 1.00 89.69 96 CYS A N 1
ATOM 691 C CA . CYS A 1 96 ? 3.400 4.694 -14.189 1.00 89.69 96 CYS A CA 1
ATOM 692 C C . CYS A 1 96 ? 3.744 5.485 -15.457 1.00 89.69 96 CYS A C 1
ATOM 694 O O . CYS A 1 96 ? 3.684 6.711 -15.475 1.00 89.69 96 CYS A O 1
ATOM 696 N N . GLU A 1 97 ? 4.006 4.762 -16.546 1.00 85.69 97 GLU A N 1
ATOM 697 C CA . GLU A 1 97 ? 4.31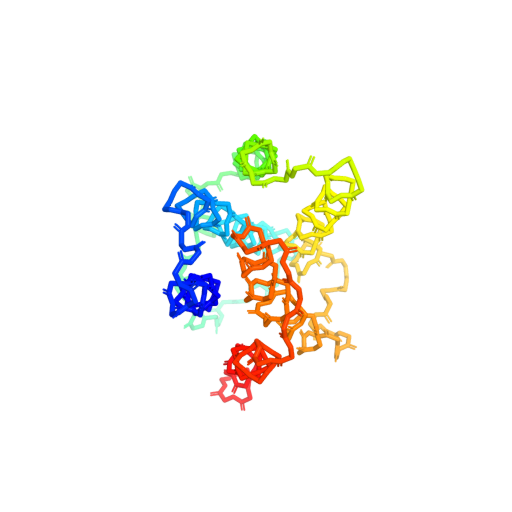9 5.350 -17.855 1.00 85.69 97 GLU A CA 1
ATOM 698 C C . GLU A 1 97 ? 3.085 5.417 -18.773 1.00 85.69 97 GLU A C 1
ATOM 700 O O . GLU A 1 97 ? 2.997 6.282 -19.645 1.00 85.69 97 GLU A O 1
ATOM 705 N N . LYS A 1 98 ? 2.101 4.526 -18.574 1.00 87.94 98 LYS A N 1
ATOM 706 C CA . LYS A 1 98 ? 0.886 4.445 -19.399 1.00 87.94 98 LYS A CA 1
ATOM 707 C C . LYS A 1 98 ? -0.351 4.941 -18.645 1.00 87.94 98 LYS A C 1
ATOM 709 O O . LYS A 1 98 ? -0.521 4.611 -17.470 1.00 87.94 98 LYS A O 1
ATOM 714 N N . PRO A 1 99 ? -1.296 5.617 -19.328 1.00 84.62 99 PRO A N 1
ATOM 715 C CA . PRO A 1 99 ? -2.570 6.015 -18.724 1.00 84.62 99 PRO A CA 1
ATOM 716 C C . PRO A 1 99 ? -3.390 4.838 -18.173 1.00 84.62 99 PRO A C 1
ATOM 718 O O . PRO A 1 99 ? -4.084 4.990 -17.171 1.00 84.62 99 PRO A O 1
ATOM 721 N N . SER A 1 100 ? -3.295 3.657 -18.797 1.00 86.12 100 SER A N 1
ATOM 722 C CA . SER A 1 100 ? -3.943 2.426 -18.319 1.00 86.12 100 SER A CA 1
ATOM 723 C C . SER A 1 100 ? -3.477 2.030 -16.920 1.00 86.12 100 SER A C 1
ATOM 725 O O . SER A 1 100 ? -4.290 1.647 -16.079 1.00 86.12 100 SER A O 1
ATOM 727 N N . ASP A 1 101 ? -2.177 2.162 -16.668 1.00 88.19 101 ASP A N 1
ATOM 728 C CA . ASP A 1 101 ? -1.540 1.732 -15.426 1.00 88.19 101 ASP A CA 1
ATOM 729 C C . ASP A 1 101 ? -1.914 2.710 -14.310 1.00 88.19 101 ASP A C 1
ATOM 731 O O . ASP A 1 101 ? -2.279 2.292 -13.214 1.00 88.19 101 ASP A O 1
ATOM 735 N N . VAL A 1 102 ? -1.95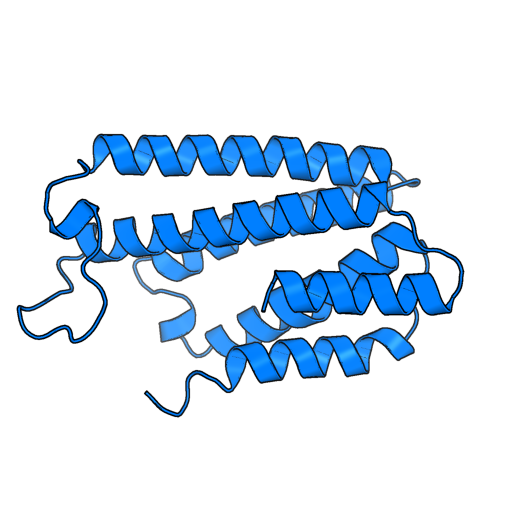3 4.010 -14.628 1.00 89.75 102 VAL A N 1
ATOM 736 C CA . VAL A 1 102 ? -2.427 5.061 -13.716 1.00 89.75 102 VAL A CA 1
ATOM 737 C C . VAL A 1 102 ? -3.839 4.754 -13.220 1.00 89.75 102 VAL A C 1
ATOM 739 O O . VAL A 1 102 ? -4.073 4.743 -12.012 1.00 89.75 102 VAL A O 1
ATOM 742 N N . VAL A 1 103 ? -4.778 4.461 -14.125 1.00 91.00 103 VAL A N 1
ATOM 743 C CA . VAL A 1 103 ? -6.166 4.150 -13.740 1.00 91.00 103 VAL A CA 1
ATOM 744 C C . VAL A 1 103 ? -6.227 2.872 -12.902 1.00 91.00 103 VAL A C 1
ATOM 746 O O . VAL A 1 103 ? -6.890 2.857 -11.863 1.00 91.00 103 VAL A O 1
ATOM 749 N N . GLY A 1 104 ? -5.506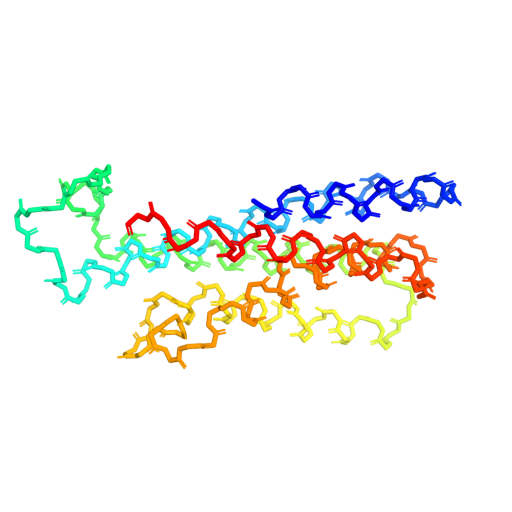 1.821 -13.305 1.00 91.19 104 GLY A N 1
ATOM 750 C CA . GLY A 1 104 ? -5.457 0.558 -12.568 1.00 91.19 104 GLY A CA 1
ATOM 751 C C . GLY A 1 104 ? -4.946 0.729 -11.135 1.00 91.19 104 GLY A C 1
ATOM 752 O O . GLY A 1 104 ? -5.609 0.306 -10.186 1.00 91.19 104 GLY A O 1
ATOM 753 N N . PHE A 1 105 ? -3.810 1.405 -10.953 1.00 91.25 105 PHE A N 1
ATOM 754 C CA . PHE A 1 105 ? -3.221 1.618 -9.630 1.00 91.25 105 PHE A CA 1
ATOM 755 C C . PHE A 1 105 ? -3.986 2.635 -8.779 1.00 91.25 105 PHE A C 1
ATOM 757 O O . PHE A 1 105 ? -4.009 2.483 -7.558 1.00 91.25 105 PHE A O 1
ATOM 764 N N . LEU A 1 106 ? -4.669 3.617 -9.378 1.00 92.19 106 LEU A N 1
ATOM 765 C CA . LEU A 1 106 ? -5.581 4.496 -8.638 1.00 92.19 106 LEU A CA 1
ATOM 766 C C . LEU A 1 106 ? -6.761 3.711 -8.061 1.00 92.19 106 LEU A C 1
ATOM 768 O O . LEU A 1 106 ? -7.096 3.881 -6.887 1.00 92.19 106 LEU A O 1
ATOM 772 N N . VAL A 1 107 ? -7.361 2.820 -8.857 1.00 92.12 107 VAL A N 1
ATOM 773 C CA . VAL A 1 107 ? -8.452 1.954 -8.387 1.00 92.12 107 VAL A CA 1
ATOM 774 C C . VAL A 1 107 ? -7.954 1.016 -7.288 1.00 92.12 107 VAL A C 1
ATOM 776 O O . VAL A 1 107 ? -8.574 0.942 -6.228 1.00 92.12 107 VAL A O 1
ATOM 779 N N . LEU A 1 108 ? -6.813 0.351 -7.488 1.00 91.06 108 LEU A N 1
ATOM 780 C CA . LEU A 1 108 ? -6.221 -0.537 -6.480 1.00 91.06 108 LEU A CA 1
ATOM 781 C C . LEU A 1 108 ? -5.844 0.209 -5.191 1.00 91.06 108 LEU A C 1
ATOM 783 O O . LEU A 1 108 ? -6.086 -0.301 -4.099 1.00 91.06 108 LEU A O 1
ATOM 787 N N . GLY A 1 109 ? -5.310 1.428 -5.298 1.00 91.31 109 GLY A N 1
ATOM 788 C CA . GLY A 1 109 ? -5.002 2.286 -4.153 1.00 91.31 109 GLY A CA 1
ATOM 789 C C . GLY A 1 109 ? -6.257 2.699 -3.380 1.00 91.31 109 GLY A C 1
ATOM 790 O O . GLY A 1 109 ? -6.286 2.605 -2.152 1.00 91.31 109 GLY A O 1
ATOM 791 N N . GLY A 1 110 ? -7.327 3.071 -4.087 1.00 90.00 110 GLY A N 1
ATOM 792 C CA . GLY A 1 110 ? -8.631 3.343 -3.478 1.00 90.00 110 GLY A CA 1
ATOM 793 C C . GLY A 1 110 ? -9.198 2.119 -2.755 1.00 90.00 110 GLY A C 1
ATOM 794 O O . GLY A 1 110 ? -9.612 2.222 -1.599 1.00 90.00 110 GLY A O 1
ATOM 795 N N . LEU A 1 111 ? -9.140 0.943 -3.389 1.00 89.62 111 LEU A N 1
ATOM 796 C CA . LEU A 1 111 ? -9.542 -0.323 -2.772 1.00 89.62 111 LEU A CA 1
ATOM 797 C C . LEU A 1 111 ? -8.704 -0.654 -1.532 1.00 89.62 111 LEU A C 1
ATOM 799 O O . LEU A 1 111 ? -9.265 -1.126 -0.548 1.00 89.62 111 LEU A O 1
ATOM 803 N N . ALA A 1 112 ? -7.400 -0.364 -1.530 1.00 89.19 112 ALA A N 1
ATOM 804 C CA . ALA A 1 112 ? -6.536 -0.572 -0.369 1.00 89.19 112 ALA A CA 1
ATOM 805 C C . ALA A 1 112 ? -6.904 0.342 0.814 1.00 89.19 112 ALA A C 1
ATOM 807 O O . ALA A 1 112 ? -6.930 -0.119 1.955 1.00 89.19 112 ALA A O 1
ATOM 808 N N . ILE A 1 113 ? -7.247 1.612 0.563 1.00 89.56 113 ILE A N 1
ATOM 809 C CA . ILE A 1 113 ? -7.742 2.529 1.607 1.00 89.56 113 ILE A CA 1
ATOM 810 C C . ILE A 1 113 ? -9.076 2.026 2.166 1.00 89.56 113 ILE A C 1
ATOM 812 O O . ILE A 1 113 ? -9.253 1.958 3.385 1.00 89.56 113 ILE A O 1
ATOM 816 N N . ILE A 1 114 ? -10.007 1.645 1.283 1.00 87.06 114 ILE A N 1
ATOM 817 C CA . ILE A 1 114 ? -11.303 1.088 1.688 1.00 87.06 114 ILE A CA 1
ATOM 818 C C . ILE A 1 114 ? -11.080 -0.167 2.525 1.00 87.06 114 ILE A C 1
ATOM 820 O O . ILE A 1 114 ? -11.670 -0.276 3.596 1.00 87.06 114 ILE A O 1
ATOM 824 N N . ALA A 1 115 ? -10.212 -1.082 2.091 1.00 83.00 115 ALA A N 1
ATOM 825 C CA . ALA A 1 115 ? -9.884 -2.295 2.828 1.00 83.00 115 ALA A CA 1
ATOM 826 C C . ALA A 1 115 ? -9.295 -1.972 4.208 1.00 83.00 115 ALA A C 1
ATOM 828 O O . ALA A 1 115 ? -9.791 -2.494 5.199 1.00 83.00 115 ALA A O 1
ATOM 829 N N . ALA A 1 116 ? -8.332 -1.051 4.314 1.00 82.88 116 ALA A N 1
ATOM 830 C CA . ALA A 1 116 ? -7.724 -0.671 5.594 1.00 82.88 116 ALA A CA 1
ATOM 831 C C . ALA A 1 116 ? -8.751 -0.146 6.621 1.00 82.88 116 ALA A C 1
ATOM 833 O O . ALA A 1 116 ? -8.630 -0.418 7.816 1.00 82.88 116 ALA A O 1
ATOM 834 N N . ILE A 1 117 ? -9.783 0.571 6.162 1.00 80.25 117 ILE A N 1
ATOM 835 C CA . ILE A 1 117 ? -10.851 1.109 7.022 1.00 80.25 117 ILE A CA 1
ATOM 836 C C . ILE A 1 117 ? -11.944 0.062 7.289 1.00 80.25 117 ILE A C 1
ATOM 838 O O . ILE A 1 117 ? -12.385 -0.117 8.424 1.00 80.25 117 ILE A O 1
ATOM 842 N N . THR A 1 118 ? -12.417 -0.633 6.252 1.00 72.31 118 THR A N 1
ATOM 843 C CA . THR A 1 118 ? -13.553 -1.570 6.349 1.00 72.31 118 THR A CA 1
ATOM 844 C C . THR A 1 118 ? -13.179 -2.891 7.009 1.00 72.31 118 THR A C 1
ATOM 846 O O . THR A 1 118 ? -14.041 -3.516 7.630 1.00 72.31 118 THR A O 1
ATOM 849 N N . TYR A 1 119 ? -11.898 -3.274 6.968 1.00 61.41 119 TYR A N 1
ATOM 850 C CA . TYR A 1 119 ? -11.376 -4.427 7.698 1.00 61.41 119 TYR A CA 1
ATOM 851 C C . TYR A 1 119 ? -11.610 -4.313 9.211 1.00 61.41 119 TYR A C 1
ATOM 853 O O . TYR A 1 119 ? -11.720 -5.333 9.880 1.00 61.41 119 TYR A O 1
ATOM 861 N N . THR A 1 120 ? -11.753 -3.097 9.749 1.00 57.91 120 THR A N 1
ATOM 862 C CA . THR A 1 120 ? -11.804 -2.840 11.198 1.00 57.91 120 THR A CA 1
ATOM 863 C C . THR A 1 120 ? -13.076 -2.111 11.658 1.00 57.91 120 THR A C 1
ATOM 865 O O . THR A 1 120 ? -13.690 -2.493 12.659 1.00 57.91 120 THR A O 1
ATOM 868 N N . VAL A 1 121 ? -13.547 -1.107 10.909 1.00 53.78 121 VAL A N 1
ATOM 869 C CA . VAL A 1 121 ? -14.638 -0.198 11.337 1.00 53.78 121 VAL A CA 1
ATOM 870 C C . VAL A 1 121 ? -16.042 -0.682 10.914 1.00 53.78 121 VAL A C 1
ATOM 872 O O . VAL A 1 121 ? -17.050 -0.098 11.302 1.00 53.78 121 VAL A O 1
ATOM 875 N N . GLY A 1 122 ? -16.162 -1.788 10.173 1.00 46.06 122 GLY A N 1
ATOM 876 C CA . GLY A 1 122 ? -17.453 -2.309 9.698 1.00 46.06 122 GLY A CA 1
ATOM 877 C C . GLY A 1 122 ? -18.312 -3.003 10.769 1.00 46.06 122 GLY A C 1
ATOM 878 O O . GLY A 1 122 ? -17.793 -3.621 11.700 1.00 46.06 122 GLY A O 1
ATOM 879 N N . THR A 1 123 ? -19.640 -2.974 10.602 1.00 38.12 123 THR A N 1
ATOM 880 C CA . THR A 1 123 ? -20.633 -3.742 11.395 1.00 38.12 123 THR A CA 1
ATOM 881 C C . THR A 1 123 ? -20.464 -5.263 11.267 1.00 38.12 123 THR A C 1
ATOM 883 O O . THR A 1 123 ? -20.950 -6.009 12.112 1.00 38.12 123 THR A O 1
ATOM 886 N N . LYS A 1 124 ? -19.712 -5.712 10.254 1.00 42.78 124 LYS A N 1
ATOM 887 C CA . LYS A 1 124 ? -19.116 -7.046 10.115 1.00 42.78 124 LYS A CA 1
ATOM 888 C C . LYS A 1 124 ? -17.694 -6.873 9.561 1.00 42.78 124 LYS A C 1
ATOM 890 O O . LYS A 1 124 ? -17.559 -6.671 8.356 1.00 42.78 124 LYS A O 1
ATOM 895 N N . PRO A 1 125 ? -16.643 -6.868 10.399 1.00 51.19 125 PRO A N 1
ATOM 896 C CA . PRO A 1 125 ? -15.262 -6.844 9.916 1.00 51.19 125 PRO A CA 1
ATOM 897 C C . PRO A 1 125 ? -15.063 -8.002 8.932 1.00 51.19 125 PRO A C 1
ATOM 899 O O . PRO A 1 125 ? -15.520 -9.106 9.214 1.00 51.19 125 PRO A O 1
ATOM 902 N N . TYR A 1 126 ? -14.407 -7.797 7.790 1.00 46.62 126 TYR A N 1
ATOM 903 C CA . TYR A 1 126 ? -14.208 -8.862 6.788 1.00 46.62 126 TYR A CA 1
ATOM 904 C C . TYR A 1 126 ? -13.556 -10.136 7.369 1.00 46.62 126 TYR A C 1
ATOM 906 O O . TYR A 1 126 ? -13.853 -11.241 6.915 1.00 46.62 126 TYR A O 1
ATOM 914 N N . GLY A 1 127 ? -12.740 -9.999 8.424 1.00 45.97 127 GLY A N 1
ATOM 915 C CA . GLY A 1 127 ? -12.188 -11.126 9.185 1.00 45.97 127 GLY A CA 1
ATOM 916 C C . GLY A 1 127 ? -13.242 -12.016 9.862 1.00 45.97 127 GLY A C 1
ATOM 917 O O . GLY A 1 127 ? -13.039 -13.216 9.973 1.00 45.97 127 GLY A O 1
ATOM 918 N N . TYR A 1 128 ? -14.412 -11.476 10.220 1.00 43.00 128 TYR A N 1
ATOM 919 C CA . TYR A 1 128 ? -15.530 -12.243 10.794 1.00 43.00 128 TYR A CA 1
ATOM 920 C C . TYR A 1 128 ? -16.344 -13.029 9.754 1.00 4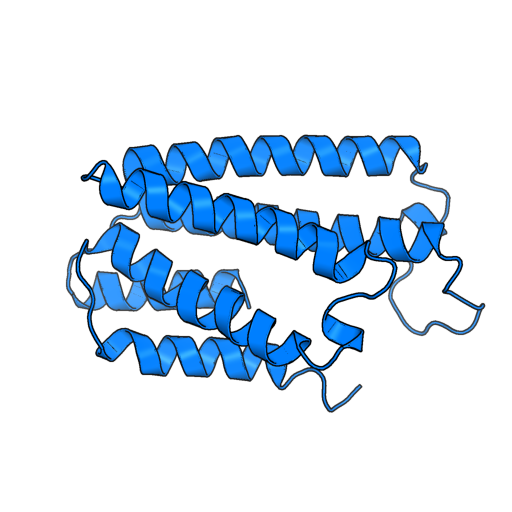3.00 128 TYR A C 1
ATOM 922 O O . TYR A 1 128 ? -17.190 -13.839 10.123 1.00 43.00 128 TYR A O 1
ATOM 930 N N . LEU A 1 129 ? -16.120 -12.786 8.458 1.00 49.25 129 LEU A N 1
ATOM 931 C CA . LEU A 1 129 ? -16.821 -13.456 7.357 1.00 49.25 129 LEU A CA 1
ATOM 932 C C . LEU A 1 129 ? -15.990 -14.583 6.716 1.00 49.25 129 LEU A C 1
ATOM 934 O O . LEU A 1 129 ? -16.384 -15.093 5.671 1.00 49.25 129 LEU A O 1
ATOM 938 N N . GLY A 1 130 ? -14.838 -14.951 7.294 1.00 53.16 130 GLY A N 1
ATOM 939 C CA . GLY A 1 130 ? -13.942 -15.979 6.737 1.00 53.16 130 GLY A CA 1
ATOM 940 C C . GLY A 1 130 ? -13.195 -15.550 5.465 1.00 53.16 130 GLY A C 1
ATOM 941 O O . GLY A 1 130 ? -12.506 -16.351 4.847 1.00 53.16 130 GLY A O 1
ATOM 942 N N . LEU A 1 131 ? -13.309 -14.278 5.066 1.00 62.03 131 LEU A N 1
ATOM 943 C CA . LEU A 1 131 ? -12.636 -13.699 3.894 1.00 62.03 131 LEU A CA 1
ATOM 944 C C . LEU A 1 131 ? -11.335 -12.962 4.260 1.00 62.03 131 LEU A C 1
ATOM 946 O O . LE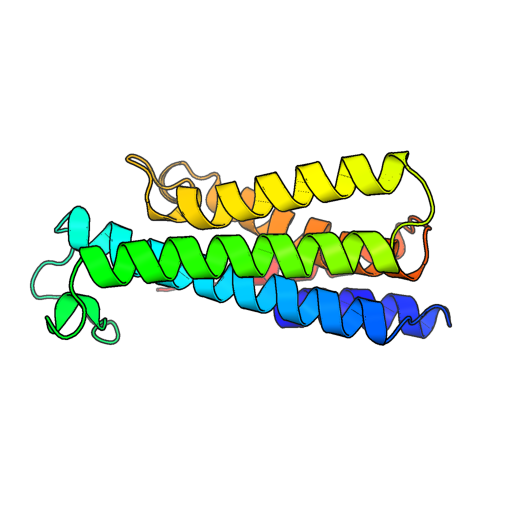U A 1 131 ? -10.700 -12.357 3.391 1.00 62.03 131 LEU A O 1
ATOM 950 N N . GLY A 1 132 ? -10.950 -12.984 5.541 1.00 67.12 132 GLY A N 1
ATOM 951 C CA . GLY A 1 132 ? -9.748 -12.326 6.056 1.00 67.12 132 GLY A CA 1
ATOM 952 C C . GLY A 1 132 ? -8.484 -12.844 5.379 1.00 67.12 132 GLY A C 1
ATOM 953 O O . GLY A 1 132 ? -7.748 -12.051 4.799 1.00 67.12 132 GLY A O 1
ATOM 954 N N . ASP A 1 133 ? -8.298 -14.162 5.343 1.00 72.50 133 ASP A N 1
ATOM 955 C CA . ASP A 1 133 ? -7.089 -14.788 4.793 1.00 72.50 133 ASP A CA 1
ATOM 956 C C . ASP A 1 133 ? -6.915 -14.510 3.299 1.00 72.50 133 ASP A C 1
ATOM 958 O O . ASP A 1 133 ? -5.820 -14.186 2.838 1.00 72.50 133 ASP A O 1
ATOM 962 N N . ILE A 1 134 ? -8.016 -14.537 2.542 1.00 78.56 134 ILE A N 1
ATOM 963 C CA . ILE A 1 134 ? -8.014 -14.190 1.114 1.00 78.56 134 ILE A CA 1
ATOM 964 C C . ILE A 1 134 ? -7.652 -12.715 0.930 1.00 78.56 134 ILE A C 1
ATOM 966 O O . ILE A 1 134 ? -6.836 -12.373 0.076 1.00 78.56 134 ILE A O 1
ATOM 970 N N . SER A 1 135 ? -8.223 -11.831 1.749 1.00 75.88 135 SER A N 1
ATOM 971 C CA . SER A 1 135 ? -7.914 -10.400 1.694 1.00 75.88 135 SER A CA 1
ATOM 972 C C . SER A 1 135 ? -6.438 -10.151 2.018 1.00 75.88 135 SER A C 1
ATOM 974 O O . SER A 1 135 ? -5.764 -9.396 1.317 1.00 75.88 135 SER A O 1
ATOM 976 N N . VAL A 1 136 ? -5.903 -10.831 3.032 1.00 79.44 136 VAL A N 1
ATOM 977 C CA . VAL A 1 136 ? -4.495 -10.736 3.423 1.00 79.44 136 VAL A CA 1
ATOM 978 C C . VAL A 1 136 ? -3.578 -11.228 2.298 1.00 79.44 136 VAL A C 1
ATOM 980 O O . VAL A 1 136 ? -2.625 -10.527 1.945 1.00 79.44 136 VAL A O 1
ATOM 983 N N . LEU A 1 137 ? -3.903 -12.359 1.667 1.00 84.62 137 LEU A N 1
ATOM 984 C CA . LEU A 1 137 ? -3.180 -12.878 0.504 1.00 84.62 137 LEU A CA 1
ATOM 985 C C . LEU A 1 137 ? -3.173 -11.883 -0.664 1.00 84.62 137 LEU A C 1
ATOM 987 O O . LEU A 1 137 ? -2.122 -11.627 -1.254 1.00 84.62 137 LEU A O 1
ATOM 991 N N . VAL A 1 138 ? -4.321 -11.285 -0.978 1.00 86.75 138 VAL A N 1
ATOM 992 C CA . VAL A 1 138 ? -4.436 -10.326 -2.083 1.00 86.75 138 VAL A CA 1
ATOM 993 C C . VAL A 1 138 ? -3.654 -9.047 -1.788 1.00 86.75 138 VAL A C 1
ATOM 995 O O . VAL A 1 138 ? -2.849 -8.635 -2.619 1.00 86.75 138 VAL A O 1
ATOM 998 N N . PHE A 1 139 ? -3.839 -8.416 -0.626 1.00 84.88 139 PHE A N 1
ATOM 999 C CA . PHE A 1 139 ? -3.241 -7.105 -0.344 1.00 84.88 139 PHE A CA 1
ATOM 1000 C C . PHE A 1 139 ? -1.761 -7.190 0.048 1.00 84.88 139 PHE A C 1
ATOM 1002 O O . PHE A 1 139 ? -0.942 -6.435 -0.485 1.00 84.88 139 PHE A O 1
ATOM 1009 N N . PHE A 1 140 ? -1.394 -8.105 0.949 1.00 83.19 140 PHE A N 1
ATOM 1010 C CA . PHE A 1 140 ? -0.012 -8.242 1.426 1.00 83.19 140 PHE A CA 1
ATOM 1011 C C . PHE A 1 140 ? 0.825 -9.178 0.556 1.00 83.19 140 PHE A C 1
ATOM 1013 O O . PHE A 1 140 ? 2.049 -9.060 0.558 1.00 83.19 140 PHE A O 1
ATOM 1020 N N . GLY A 1 141 ? 0.197 -10.083 -0.192 1.00 88.44 141 GLY A N 1
ATOM 1021 C CA . GLY A 1 141 ? 0.877 -10.951 -1.143 1.00 88.44 141 GLY A CA 1
ATOM 1022 C C . GLY A 1 141 ? 0.906 -10.340 -2.537 1.00 88.44 141 GLY A C 1
ATOM 1023 O O . GLY A 1 141 ? 1.861 -9.658 -2.909 1.00 88.44 141 GLY A O 1
ATOM 1024 N N . TRP A 1 142 ? -0.140 -10.586 -3.322 1.00 90.00 142 TRP A N 1
ATOM 1025 C CA . TRP A 1 142 ? -0.151 -10.279 -4.756 1.00 90.00 142 TRP A CA 1
ATOM 1026 C C . TRP A 1 142 ? -0.044 -8.785 -5.057 1.00 90.00 142 TRP A C 1
ATOM 1028 O O . TRP A 1 142 ? 0.835 -8.385 -5.815 1.00 90.00 142 TRP A O 1
ATOM 1038 N N . LEU A 1 143 ? -0.861 -7.939 -4.434 1.00 90.31 143 LEU A N 1
ATOM 1039 C CA . LEU A 1 143 ? -0.840 -6.503 -4.693 1.00 90.31 143 LEU A CA 1
ATOM 1040 C C . LEU A 1 143 ? 0.471 -5.865 -4.226 1.00 90.31 143 LEU A C 1
ATOM 1042 O O . LEU A 1 143 ? 1.098 -5.138 -4.989 1.00 90.31 143 LEU A O 1
ATOM 1046 N N . SER A 1 144 ? 0.910 -6.145 -2.997 1.00 89.75 144 SER A N 1
ATOM 1047 C CA . SER A 1 144 ? 2.139 -5.543 -2.467 1.00 89.75 144 SER A CA 1
ATOM 1048 C C . SER A 1 144 ? 3.393 -6.030 -3.197 1.00 89.75 144 SER A C 1
ATOM 1050 O O . SER A 1 144 ? 4.197 -5.202 -3.617 1.00 89.75 144 SER A O 1
ATOM 1052 N N . VAL A 1 145 ? 3.579 -7.343 -3.382 1.00 92.19 145 VAL A N 1
ATOM 1053 C CA . VAL A 1 145 ? 4.798 -7.882 -4.012 1.00 92.19 145 VAL A CA 1
ATOM 1054 C C . VAL A 1 145 ? 4.767 -7.672 -5.526 1.00 92.19 145 VAL A C 1
ATOM 1056 O O . VAL A 1 145 ? 5.689 -7.073 -6.082 1.00 92.19 145 VAL A O 1
ATOM 1059 N N . ALA A 1 146 ? 3.700 -8.115 -6.200 1.00 92.81 146 ALA A N 1
ATOM 1060 C CA . ALA A 1 146 ? 3.620 -8.042 -7.657 1.00 92.81 146 ALA A CA 1
ATOM 1061 C C . ALA A 1 146 ? 3.352 -6.625 -8.159 1.00 92.81 146 ALA A C 1
ATOM 1063 O O . ALA A 1 146 ? 3.928 -6.228 -9.168 1.00 92.81 146 ALA A O 1
ATOM 1064 N N . GLY A 1 147 ? 2.557 -5.834 -7.434 1.00 92.12 147 GLY A N 1
ATOM 1065 C CA . GLY A 1 147 ? 2.370 -4.418 -7.748 1.00 92.12 147 GLY A CA 1
ATOM 1066 C C . GLY A 1 147 ? 3.673 -3.630 -7.623 1.00 92.12 147 GLY A C 1
ATOM 1067 O O . GLY A 1 147 ? 4.011 -2.881 -8.532 1.00 92.12 147 GLY A O 1
ATOM 1068 N N . THR A 1 148 ? 4.460 -3.847 -6.561 1.00 93.25 148 THR A N 1
ATOM 1069 C CA . THR A 1 148 ? 5.769 -3.178 -6.410 1.00 93.25 148 THR A CA 1
ATOM 1070 C C . THR A 1 148 ? 6.750 -3.580 -7.501 1.00 93.25 148 THR A C 1
ATOM 1072 O O . THR A 1 148 ? 7.453 -2.720 -8.029 1.00 93.25 148 THR A O 1
ATOM 1075 N N . TYR A 1 149 ? 6.805 -4.868 -7.842 1.00 94.69 149 TYR A N 1
ATOM 1076 C CA . TYR A 1 149 ? 7.622 -5.342 -8.954 1.00 94.69 149 TYR A CA 1
ATOM 1077 C C . TYR A 1 149 ? 7.198 -4.670 -10.267 1.00 94.69 149 TYR A C 1
ATOM 1079 O O . TYR A 1 149 ? 8.028 -4.065 -10.942 1.00 94.69 149 TYR A O 1
ATOM 1087 N N . TYR A 1 150 ? 5.900 -4.690 -10.581 1.00 93.88 150 TYR A N 1
ATOM 1088 C CA . TYR A 1 150 ? 5.365 -4.107 -11.809 1.00 93.88 150 TYR A CA 1
ATOM 1089 C C . TYR A 1 150 ? 5.635 -2.600 -11.908 1.00 93.88 150 TYR A C 1
ATOM 1091 O O . TYR A 1 150 ? 6.039 -2.120 -12.962 1.00 93.88 150 TYR A O 1
ATOM 1099 N N . LEU A 1 151 ? 5.469 -1.848 -10.815 1.00 92.88 151 LEU A N 1
ATOM 1100 C CA . LEU A 1 151 ? 5.749 -0.406 -10.785 1.00 92.88 151 LEU A CA 1
ATOM 1101 C C . LEU A 1 151 ? 7.229 -0.073 -11.039 1.00 92.88 151 LEU A C 1
ATOM 1103 O O . LEU A 1 151 ? 7.549 1.070 -11.359 1.00 92.88 151 LEU A O 1
ATOM 1107 N N . GLN A 1 152 ? 8.134 -1.041 -10.882 1.00 93.88 152 GLN A N 1
ATOM 1108 C CA . GLN A 1 152 ? 9.557 -0.859 -11.161 1.00 93.88 152 GLN A CA 1
ATOM 1109 C C . GLN A 1 152 ? 9.947 -1.341 -12.557 1.00 93.88 152 GLN A C 1
ATOM 1111 O O . GLN A 1 152 ? 10.685 -0.642 -13.250 1.00 93.88 152 GLN A O 1
ATOM 1116 N N . THR A 1 153 ? 9.443 -2.503 -12.979 1.00 91.94 153 THR A N 1
ATOM 1117 C CA . THR A 1 153 ? 9.876 -3.171 -14.216 1.00 91.94 153 THR A CA 1
ATOM 1118 C C . THR A 1 153 ? 8.955 -2.928 -15.412 1.00 91.94 153 THR A C 1
ATOM 1120 O O . THR A 1 153 ? 9.361 -3.188 -16.540 1.00 91.94 153 THR A O 1
ATOM 1123 N N . HIS A 1 154 ? 7.712 -2.483 -15.192 1.00 90.19 154 HIS A N 1
ATOM 1124 C CA . HIS A 1 154 ? 6.637 -2.395 -16.197 1.00 90.19 154 HIS A CA 1
ATOM 1125 C C . HIS A 1 154 ? 6.353 -3.701 -16.950 1.00 90.19 154 HIS A C 1
ATOM 1127 O O . HIS A 1 154 ? 5.741 -3.700 -18.022 1.00 90.19 154 HIS A O 1
ATOM 1133 N N . THR A 1 155 ? 6.766 -4.830 -16.378 1.00 88.12 155 THR A N 1
ATOM 1134 C CA . THR A 1 155 ? 6.537 -6.163 -16.926 1.00 88.12 155 THR A CA 1
ATOM 1135 C C . THR A 1 155 ? 5.824 -7.027 -15.903 1.00 88.12 155 THR A C 1
ATOM 1137 O O . THR A 1 155 ? 5.866 -6.776 -14.698 1.00 88.12 155 THR A O 1
ATOM 1140 N N . PHE A 1 156 ? 5.140 -8.056 -16.389 1.00 85.00 156 PHE A N 1
ATOM 1141 C CA . PHE A 1 156 ? 4.578 -9.088 -15.537 1.00 85.00 156 PHE A CA 1
ATOM 1142 C C . PHE A 1 156 ? 5.394 -10.362 -15.726 1.00 85.00 156 PHE A C 1
ATOM 1144 O O . PHE A 1 156 ? 5.482 -10.873 -16.840 1.00 85.00 156 PHE A O 1
ATOM 1151 N N . ASP A 1 157 ? 5.983 -10.861 -14.642 1.00 87.31 157 ASP A N 1
ATOM 1152 C CA . ASP A 1 157 ? 6.721 -12.120 -14.636 1.00 87.31 157 ASP A CA 1
ATOM 1153 C C . ASP A 1 157 ? 6.110 -13.065 -13.600 1.00 87.31 157 ASP A C 1
ATOM 1155 O O . ASP A 1 157 ? 5.926 -12.724 -12.427 1.00 87.31 157 ASP A O 1
ATOM 1159 N N . SER A 1 158 ? 5.806 -14.279 -14.052 1.00 87.44 158 SER A N 1
ATOM 1160 C CA . SER A 1 158 ? 5.303 -15.368 -13.219 1.00 87.44 158 SER A CA 1
ATOM 1161 C C . SER A 1 158 ? 6.215 -15.705 -12.034 1.00 87.44 158 SER A C 1
ATOM 1163 O O . SER A 1 158 ? 5.709 -16.154 -11.002 1.00 87.44 158 SER A O 1
ATOM 1165 N N . VAL A 1 159 ? 7.524 -15.422 -12.122 1.00 88.81 159 VAL A N 1
ATOM 1166 C CA . VAL A 1 159 ? 8.492 -15.658 -11.036 1.00 88.81 159 VAL A CA 1
ATOM 1167 C C . VAL A 1 159 ? 8.113 -14.927 -9.744 1.00 88.81 159 VAL A C 1
ATOM 1169 O O . VAL A 1 159 ? 8.439 -15.380 -8.650 1.00 88.81 159 VAL A O 1
ATOM 1172 N N . VAL A 1 160 ? 7.366 -13.825 -9.853 1.00 89.75 160 VAL A N 1
ATOM 1173 C CA . VAL A 1 160 ? 6.943 -12.991 -8.721 1.00 89.75 160 VAL A CA 1
ATOM 1174 C C . VAL A 1 160 ? 5.772 -13.612 -7.951 1.00 89.75 160 VAL A C 1
ATOM 1176 O O . VAL A 1 160 ? 5.588 -13.324 -6.767 1.00 89.75 160 VAL A O 1
ATOM 1179 N N . MET A 1 161 ? 4.993 -14.499 -8.577 1.00 91.44 161 MET A N 1
ATOM 1180 C CA . MET A 1 161 ? 3.776 -15.065 -7.980 1.00 91.44 161 MET A CA 1
ATOM 1181 C C . MET A 1 161 ? 4.056 -15.999 -6.806 1.00 91.44 161 MET A C 1
ATOM 1183 O O . MET A 1 161 ? 3.308 -15.985 -5.826 1.00 91.44 161 MET A O 1
ATOM 1187 N N . LEU A 1 162 ? 5.139 -16.779 -6.867 1.00 91.31 162 LEU A N 1
ATOM 1188 C CA . LEU A 1 162 ? 5.530 -17.672 -5.774 1.00 91.31 162 LEU A CA 1
ATOM 1189 C C . LEU A 1 162 ? 5.931 -16.879 -4.509 1.00 91.31 162 LEU A C 1
ATOM 1191 O O . LEU A 1 162 ? 5.296 -17.088 -3.472 1.00 91.31 162 LEU A O 1
ATOM 1195 N N . PRO A 1 163 ? 6.875 -15.913 -4.565 1.00 89.75 163 PRO A N 1
ATOM 1196 C CA . PRO A 1 163 ? 7.182 -15.035 -3.433 1.00 89.75 163 PRO A CA 1
ATOM 1197 C C . PRO A 1 163 ? 5.974 -14.238 -2.935 1.00 89.75 163 PRO A C 1
ATOM 1199 O O . PRO A 1 163 ? 5.793 -14.090 -1.725 1.00 89.75 163 PRO A O 1
ATOM 1202 N N . ALA A 1 164 ? 5.126 -13.750 -3.847 1.00 89.44 164 ALA A N 1
ATOM 1203 C CA . ALA A 1 164 ? 3.915 -13.017 -3.491 1.00 89.44 164 ALA A CA 1
ATOM 1204 C C . ALA A 1 164 ? 2.938 -13.884 -2.687 1.00 89.44 164 ALA A C 1
ATOM 1206 O O . ALA A 1 164 ? 2.441 -13.462 -1.643 1.00 89.44 164 ALA A O 1
ATOM 1207 N N . THR A 1 165 ? 2.712 -15.118 -3.132 1.00 90.88 165 THR A N 1
ATOM 1208 C CA . THR A 1 165 ? 1.838 -16.072 -2.439 1.00 90.88 165 THR A CA 1
ATOM 1209 C C . THR A 1 165 ? 2.417 -16.463 -1.081 1.00 90.88 165 THR A C 1
ATOM 1211 O O . THR A 1 165 ? 1.690 -16.460 -0.092 1.00 90.88 165 THR A O 1
ATOM 1214 N N . ALA A 1 166 ? 3.731 -16.701 -0.992 1.00 88.75 166 ALA A N 1
ATOM 1215 C CA . ALA A 1 166 ? 4.400 -16.995 0.276 1.00 88.75 166 ALA A CA 1
ATOM 1216 C C . ALA A 1 166 ? 4.263 -15.844 1.289 1.00 88.75 166 ALA A C 1
ATOM 1218 O O . ALA A 1 166 ? 3.925 -16.083 2.448 1.00 88.75 166 ALA A O 1
ATOM 1219 N N . CYS A 1 167 ? 4.452 -14.591 0.856 1.00 87.06 167 CYS A N 1
ATOM 1220 C CA . CYS A 1 167 ? 4.259 -13.420 1.718 1.00 87.06 167 CYS A CA 1
ATOM 1221 C C . CYS A 1 167 ? 2.807 -13.295 2.201 1.00 87.06 167 CYS A C 1
ATOM 1223 O O . CYS A 1 167 ? 2.574 -12.978 3.366 1.00 87.06 167 CYS A O 1
ATOM 1225 N N . GLY A 1 168 ? 1.836 -13.556 1.323 1.00 83.50 168 GLY A N 1
ATOM 1226 C CA . GLY A 1 168 ? 0.418 -13.530 1.674 1.00 83.50 168 GLY A CA 1
ATOM 1227 C C . GLY A 1 168 ? 0.028 -14.616 2.679 1.00 83.50 168 GLY A C 1
ATOM 1228 O O . GLY A 1 168 ? -0.620 -14.318 3.679 1.00 83.50 168 GLY A O 1
ATOM 1229 N N . LEU A 1 169 ? 0.485 -15.853 2.468 1.00 86.38 169 LEU A N 1
ATOM 1230 C CA . LEU A 1 169 ? 0.230 -16.968 3.386 1.00 86.38 169 LEU A CA 1
ATOM 1231 C C . LEU A 1 169 ? 0.906 -16.766 4.744 1.00 86.38 169 LEU A C 1
ATOM 1233 O O . LEU A 1 169 ? 0.275 -17.003 5.765 1.00 86.38 169 LEU A O 1
ATOM 1237 N N . LEU A 1 170 ? 2.144 -16.264 4.785 1.00 83.56 170 LEU A N 1
ATOM 1238 C CA . LEU A 1 170 ? 2.817 -15.928 6.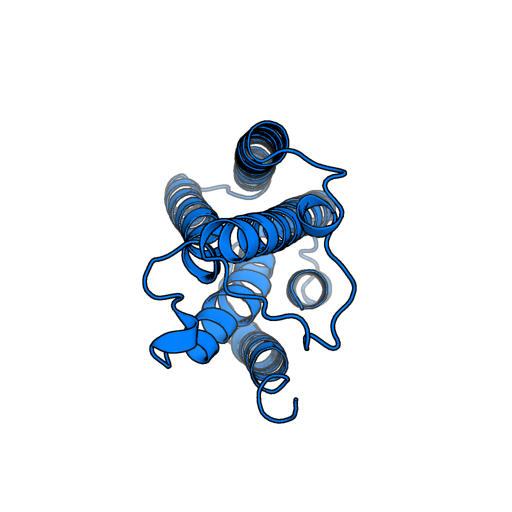049 1.00 83.56 170 LEU A CA 1
ATOM 1239 C C . LEU A 1 170 ? 2.103 -14.812 6.817 1.00 83.56 170 LEU A C 1
ATOM 1241 O O . LEU A 1 170 ? 2.147 -14.780 8.044 1.00 83.56 170 LEU A O 1
ATOM 1245 N N . ALA A 1 171 ? 1.453 -13.889 6.109 1.00 78.25 171 ALA A N 1
ATOM 1246 C CA . ALA A 1 171 ? 0.669 -12.836 6.737 1.00 78.25 171 ALA A CA 1
ATOM 1247 C C . ALA A 1 171 ? -0.657 -13.355 7.322 1.00 78.25 171 ALA A C 1
ATOM 1249 O O . ALA A 1 171 ? -1.096 -12.821 8.338 1.00 78.25 171 ALA A O 1
ATOM 1250 N N . GLY A 1 172 ? -1.276 -14.372 6.708 1.00 66.19 172 GLY A N 1
ATOM 1251 C CA . GLY A 1 172 ? -2.514 -15.002 7.195 1.00 66.19 172 GLY A CA 1
ATOM 1252 C C . GLY A 1 172 ? -2.285 -16.084 8.259 1.00 66.19 172 GLY A C 1
ATOM 1253 O O . GLY A 1 172 ? -2.979 -16.119 9.267 1.00 66.19 172 GLY A O 1
ATOM 1254 N N . GLY A 1 173 ? -1.249 -16.913 8.104 1.00 56.81 173 GLY A N 1
ATOM 1255 C CA . GLY A 1 173 ? -0.957 -18.061 8.978 1.00 56.81 173 GLY A CA 1
ATOM 1256 C C . GLY A 1 173 ? -0.514 -17.714 10.406 1.00 56.81 173 GLY A C 1
ATOM 1257 O O . GLY A 1 173 ? -0.328 -18.607 11.224 1.00 56.81 173 GLY A O 1
ATOM 1258 N N . GLY A 1 174 ? -0.355 -16.429 10.737 1.00 48.78 174 GLY A N 1
ATOM 1259 C CA . GLY A 1 174 ? -0.138 -15.978 12.115 1.00 48.78 174 GLY A CA 1
ATOM 1260 C C . GLY A 1 174 ? -1.412 -15.922 12.970 1.00 48.78 174 GLY A C 1
ATOM 1261 O O . GLY A 1 174 ? -1.312 -15.655 14.164 1.00 48.78 174 GLY A O 1
ATOM 1262 N N . VAL A 1 175 ? -2.594 -16.138 12.380 1.00 45.56 175 VAL A N 1
ATOM 1263 C CA . VAL A 1 175 ? -3.896 -15.968 13.052 1.00 45.56 175 VAL A CA 1
ATOM 1264 C C . VAL A 1 175 ? -4.393 -17.258 13.731 1.00 45.56 175 VAL A C 1
ATOM 1266 O O . VAL A 1 175 ? -5.246 -17.189 14.605 1.00 45.56 175 VAL A O 1
ATOM 1269 N N . GLU A 1 176 ? -3.828 -18.432 13.423 1.00 37.53 176 GLU A N 1
ATOM 1270 C CA . GLU A 1 176 ? -4.303 -19.722 13.967 1.00 37.53 176 GLU A CA 1
ATOM 1271 C C . GLU A 1 176 ? -3.741 -20.099 15.360 1.00 37.53 176 GLU A C 1
ATOM 1273 O O . GLU A 1 176 ? -4.073 -21.162 15.885 1.00 37.53 176 GLU A O 1
ATOM 1278 N N . HIS A 1 177 ? -2.927 -19.250 16.005 1.00 33.34 177 HIS A N 1
ATOM 1279 C CA . HIS A 1 177 ? -2.263 -19.595 17.278 1.00 33.34 177 HIS A CA 1
ATOM 1280 C C . HIS A 1 177 ? -2.287 -18.525 18.389 1.00 33.34 177 HIS A C 1
ATOM 1282 O O . HIS A 1 177 ? -1.399 -18.529 19.244 1.00 33.34 177 HIS A O 1
ATOM 1288 N N . GLN A 1 178 ? -3.296 -17.647 18.449 1.00 30.55 178 GLN A N 1
ATOM 1289 C CA . GLN A 1 178 ? -3.527 -16.793 19.631 1.00 30.55 178 GLN A CA 1
ATOM 1290 C C . GLN A 1 178 ? -4.984 -16.773 20.077 1.00 30.55 178 GLN A C 1
ATOM 1292 O O . GLN A 1 178 ? -5.856 -16.517 19.220 1.00 30.55 178 GLN A O 1
#

Foldseek 3Di:
DLLVLLVLLQVVCVVVVLRDPVLSVLSNVLSVLLVVLLVLLQVLQCLVVVVDDPDDPDPQDCVNVVNADSVNSVVVNVVSVVVSVVSQLVSCVVQPPDPVSSVVSVVVSVVSSVLSNQCHNPPQRCVNVVCVLVVLLVVQACCSNQVSNCSRPVDGDPVSNVRSNVRSNVRRVVPPPD

Sequence (178 aa):
MAFASIVVGSAIAAWQGSLKPGVALLALLTAGLLQILSNLANDYGDAVKGSDKEDRIGPLRGMQKGMITQSQMKRALMLTVVLIAISGCWLIAVACEKPSDVVGFLVLGGLAIIAAITYTVGTKPYGYLGLGDISVLVFFGWLSVAGTYYLQTHTFDSVVMLPATACGLLAGGGVEHQ

pLDDT: mean 81.23, std 16.64, range [30.55, 97.44]

InterPro domains:
  IPR000537 UbiA prenyltransferase [PF01040] (4-170)
  IPR026046 UbiA prenyltransferase domain containing protein 1 [PTHR13929] (2-170)
  IPR026046 UbiA prenyltransferase domain containing protein 1 [cd13962] (1-171)
  IPR044878 UbiA prenyltransferase superfamily [G3DSA:1.10.357.140] (1-160)

Organism: Serratia fonticola (NCBI:txid47917)

Secondary structure (DSSP, 8-state):
-HHHHHHHHHHHHHHTT---HHHHHHHHHHHHHHHHHHHHHHHHHHHHHT---TT--SPPPTTTTTSS-HHHHHHHHHHHHHHHHHHHHHHHHHH--SHHHHHHHHHHHHHHHHHHHHHHHSSS-GGGGT-HHHHHIIIIIIIIIIHHHHHHHSS--GGGHHHHHHHHHHHHTTSTT-